Protein AF-A0A1D6LQH4-F1 (afdb_monomer_lite)

InterPro domains:
  IPR011989 Armadillo-like helical [G3DSA:1.25.10.10] (34-136)
  IPR022771 Wings apart-like protein, C-terminal [PF07814] (42-133)
  IPR039874 Wings apart-like protein [PTHR22100] (35-132)

Radius of gyration: 26.93 Å; chains: 1; bounding box: 74×57×51 Å

pLDDT: mean 75.02, std 19.21, range [32.59, 94.62]

Secondary structure (DSSP, 8-state):
------PPPPPPPPPP----------------------HHHHHHHHHHHHHHHHHHHHHHHHHHTTSTTS-HHHHHHHHHHHHHHHT-HHHHHHHHHTTHHHHHHHHHHT----SHHHHHHHHHHHHHHHHGGGG-

Sequence (136 aa):
MWDFDEDPPPSPPRPRPEGRRRGTRRGGWELVEAPMVAPTATLMEAEEYGEMMESVDEVTFTLDGLRPAAQKRTRRASLLALLGICASAERHRVLRSQGLVQQIINAILVLDIDDPPCAIAAGALLFVLASDVSTS

Structure (mmCIF, N/CA/C/O backbone):
data_AF-A0A1D6LQH4-F1
#
_entry.id   AF-A0A1D6LQH4-F1
#
loop_
_atom_site.group_PDB
_atom_site.id
_atom_site.type_symbol
_atom_site.label_atom_id
_atom_site.label_alt_id
_atom_site.label_comp_id
_atom_site.label_asym_id
_atom_site.label_entity_id
_atom_site.label_seq_id
_atom_site.pdbx_PDB_ins_code
_atom_site.Cartn_x
_atom_site.Cartn_y
_atom_site.Cartn_z
_atom_site.occupancy
_atom_site.B_iso_or_equiv
_atom_site.auth_seq_id
_atom_site.auth_comp_id
_atom_site.auth_asym_id
_atom_site.auth_atom_id
_atom_site.pdbx_PDB_model_num
ATOM 1 N N . MET A 1 1 ? -8.582 42.006 -1.252 1.00 41.16 1 MET A N 1
ATOM 2 C CA . MET A 1 1 ? -9.812 42.296 -0.498 1.00 41.16 1 MET A CA 1
ATOM 3 C C . MET A 1 1 ? -10.893 41.515 -1.212 1.00 41.16 1 MET A C 1
ATOM 5 O O . MET A 1 1 ? -11.256 41.897 -2.312 1.00 41.16 1 MET A O 1
ATOM 9 N N . TRP A 1 2 ? -11.205 40.324 -0.708 1.00 52.53 2 TRP A N 1
ATOM 10 C CA . TRP A 1 2 ? -12.267 39.477 -1.245 1.00 52.53 2 TRP A CA 1
ATOM 11 C C . TRP A 1 2 ? -13.431 39.630 -0.274 1.00 52.53 2 TRP A C 1
ATOM 13 O O . TRP A 1 2 ? -13.315 39.193 0.870 1.00 52.53 2 TRP A O 1
ATOM 23 N N . ASP A 1 3 ? -14.462 40.356 -0.698 1.00 46.81 3 ASP A N 1
ATOM 24 C CA . ASP A 1 3 ? -15.713 40.500 0.039 1.00 46.81 3 ASP A CA 1
ATOM 25 C C . ASP A 1 3 ? -16.493 39.190 -0.068 1.00 46.81 3 ASP A C 1
ATOM 27 O O . ASP A 1 3 ? -16.781 38.701 -1.161 1.00 46.81 3 ASP A O 1
ATOM 31 N N . PHE A 1 4 ? -16.763 38.598 1.089 1.00 47.75 4 PHE A N 1
ATOM 32 C CA . PHE A 1 4 ? -17.570 37.398 1.255 1.00 47.75 4 PHE A CA 1
ATOM 33 C C . PHE A 1 4 ? -19.000 37.857 1.570 1.00 47.75 4 PHE A C 1
ATOM 35 O O . PHE A 1 4 ? -19.451 37.756 2.707 1.00 47.75 4 PHE A O 1
ATOM 42 N N . ASP A 1 5 ? -19.691 38.431 0.582 1.00 63.03 5 ASP A N 1
ATOM 43 C CA . ASP A 1 5 ? -21.147 38.636 0.643 1.00 63.03 5 ASP A CA 1
ATOM 44 C C . ASP A 1 5 ? -21.843 37.316 0.267 1.00 63.03 5 ASP A C 1
ATOM 46 O O . ASP A 1 5 ? -22.500 37.184 -0.764 1.00 63.03 5 ASP A O 1
ATOM 50 N N . GLU A 1 6 ? -21.627 36.295 1.097 1.00 62.34 6 GLU A N 1
ATOM 51 C CA . GLU A 1 6 ? -22.385 35.048 1.047 1.00 62.34 6 GLU A CA 1
ATOM 52 C C . GLU A 1 6 ? -23.621 35.243 1.936 1.00 62.34 6 GLU A C 1
ATOM 54 O O . GLU A 1 6 ? -23.521 35.279 3.167 1.00 62.34 6 GLU A O 1
ATOM 59 N N . ASP A 1 7 ? -24.786 35.431 1.312 1.00 64.25 7 ASP A N 1
ATOM 60 C CA . ASP A 1 7 ? -26.063 35.543 2.019 1.00 64.25 7 ASP A CA 1
ATOM 61 C C . ASP A 1 7 ? -26.266 34.322 2.940 1.00 64.25 7 ASP A C 1
ATOM 63 O O . ASP A 1 7 ? -26.127 33.176 2.494 1.00 64.25 7 ASP A O 1
ATOM 67 N N . PRO A 1 8 ? -26.616 34.514 4.227 1.00 67.00 8 PRO A N 1
ATOM 68 C CA . PRO A 1 8 ? -26.820 33.396 5.133 1.00 67.00 8 PRO A CA 1
ATOM 69 C C . PRO A 1 8 ? -27.980 32.514 4.641 1.00 67.00 8 PRO A C 1
ATOM 71 O O . PRO A 1 8 ? -29.006 33.034 4.187 1.00 67.00 8 PRO A O 1
ATOM 74 N N . PRO A 1 9 ? -27.877 31.177 4.766 1.00 63.88 9 PRO A N 1
ATOM 75 C CA . PRO A 1 9 ? -28.943 30.282 4.343 1.00 63.88 9 PRO A CA 1
ATOM 76 C C . PRO A 1 9 ? -30.248 30.599 5.098 1.00 63.88 9 PRO A C 1
ATOM 78 O O . PRO A 1 9 ? -30.216 30.910 6.296 1.00 63.88 9 PRO A O 1
ATOM 81 N N . PRO A 1 10 ? -31.415 30.521 4.430 1.00 66.44 10 PRO A N 1
ATOM 82 C CA . PRO A 1 10 ? -32.683 30.903 5.033 1.00 66.44 10 PRO A CA 1
ATOM 83 C C . PRO A 1 10 ? -32.995 30.030 6.250 1.00 66.44 10 PRO A C 1
ATOM 85 O O . PRO A 1 10 ? -32.899 28.802 6.212 1.00 66.44 10 PRO A O 1
ATOM 88 N N . SER A 1 11 ? -33.392 30.682 7.344 1.00 66.56 11 SER A N 1
ATOM 89 C CA . SER A 1 11 ? -33.771 30.010 8.587 1.00 66.56 11 SER A CA 1
ATOM 90 C C . SER A 1 11 ? -34.946 29.043 8.362 1.00 66.56 11 SER A C 1
ATOM 92 O O . SER A 1 11 ? -35.862 29.369 7.600 1.00 66.56 11 SER A O 1
ATOM 94 N N . PRO A 1 12 ? -34.988 27.889 9.054 1.00 61.09 12 PRO A N 1
ATOM 95 C CA . PRO A 1 12 ? -36.103 26.956 8.939 1.00 61.09 12 PRO A CA 1
ATOM 96 C C . PRO A 1 12 ? -37.430 27.612 9.366 1.00 61.09 12 PRO A C 1
ATOM 98 O O . PRO A 1 12 ? -37.443 28.501 10.229 1.00 61.09 12 PRO A O 1
ATOM 101 N N . PRO A 1 13 ? -38.565 27.197 8.773 1.00 61.62 13 PRO A N 1
ATOM 102 C CA . PRO A 1 13 ? -39.852 27.833 9.010 1.00 61.62 13 PRO A CA 1
ATOM 103 C C . PRO A 1 13 ? -40.252 27.732 10.485 1.00 61.62 13 PRO A C 1
ATOM 105 O O . PRO A 1 13 ? -40.297 26.651 11.072 1.00 61.62 13 PRO A O 1
ATOM 108 N N . ARG A 1 14 ? -40.571 28.884 11.086 1.00 61.53 14 ARG A N 1
ATOM 109 C CA . ARG A 1 14 ? -41.090 28.961 12.457 1.00 61.53 14 ARG A CA 1
ATOM 110 C C . ARG A 1 14 ? -42.461 28.272 12.531 1.00 61.53 14 ARG A C 1
ATOM 112 O O . ARG A 1 14 ? -43.284 28.490 11.637 1.00 61.53 14 ARG A O 1
ATOM 119 N N . PRO A 1 15 ? -42.762 27.506 13.594 1.00 48.97 15 PRO A N 1
ATOM 120 C CA . PRO A 1 15 ? -44.093 26.947 13.770 1.00 48.97 15 PRO A CA 1
ATOM 121 C C . PRO A 1 15 ? -45.115 28.078 13.944 1.00 48.97 15 PRO A C 1
ATOM 123 O O . PRO A 1 15 ? -44.936 28.982 14.762 1.00 48.97 15 PRO A O 1
ATOM 126 N N . ARG A 1 16 ? -46.188 28.039 13.145 1.00 48.69 16 ARG A N 1
ATOM 127 C CA . ARG A 1 16 ? -47.325 28.966 13.249 1.00 48.69 16 ARG A CA 1
ATOM 128 C C . ARG A 1 16 ? -48.004 28.805 14.618 1.00 48.69 16 ARG A C 1
ATOM 130 O O . ARG A 1 16 ? -48.288 27.671 15.001 1.00 48.69 16 ARG A O 1
ATOM 137 N N . PRO A 1 17 ? -48.350 29.890 15.333 1.00 46.59 17 PRO A N 1
ATOM 138 C CA . PRO A 1 17 ? -49.219 29.788 16.495 1.00 46.59 17 PRO A CA 1
ATOM 139 C C . PRO A 1 17 ? -50.670 29.650 16.020 1.00 46.59 17 PRO A C 1
ATOM 141 O O . PRO A 1 17 ? -51.370 30.637 15.797 1.00 46.59 17 PRO A O 1
ATOM 144 N N . GLU A 1 18 ? -51.127 28.413 15.844 1.00 44.00 18 GLU A N 1
ATOM 145 C CA . GLU A 1 18 ? -52.544 28.113 15.661 1.00 44.00 18 GLU A CA 1
ATOM 146 C C . GLU A 1 18 ? -53.233 27.948 17.022 1.00 44.00 18 GLU A C 1
ATOM 148 O O . GLU A 1 18 ? -52.913 27.069 17.815 1.00 44.00 18 GLU A O 1
ATOM 153 N N . GLY A 1 19 ? -54.231 28.797 17.266 1.00 38.97 19 GLY A N 1
ATOM 154 C CA . GLY A 1 19 ? -55.450 28.378 17.952 1.00 38.97 19 GLY A CA 1
ATOM 155 C C . GLY A 1 19 ? -55.376 28.178 19.464 1.00 38.97 19 GLY A C 1
ATOM 156 O O . GLY A 1 19 ? -55.292 27.067 19.976 1.00 38.97 19 GLY A O 1
ATOM 157 N N . ARG A 1 20 ? -55.637 29.265 20.194 1.00 43.97 20 ARG A N 1
ATOM 158 C CA . ARG A 1 20 ? -56.188 29.251 21.555 1.00 43.97 20 ARG A CA 1
ATOM 159 C C . ARG A 1 20 ? -57.406 28.310 21.634 1.00 43.97 20 ARG A C 1
ATOM 161 O O . ARG A 1 20 ? -58.506 28.697 21.246 1.00 43.97 20 ARG A O 1
ATOM 168 N N . ARG A 1 21 ? -57.248 27.112 22.206 1.00 39.84 21 ARG A N 1
ATOM 169 C CA . ARG A 1 21 ? -58.362 26.323 22.759 1.00 39.84 21 ARG A CA 1
ATOM 170 C C . ARG A 1 21 ? -58.077 25.921 24.202 1.00 39.84 21 ARG A C 1
ATOM 172 O O . ARG A 1 21 ? -57.111 25.250 24.533 1.00 39.84 21 ARG A O 1
ATOM 179 N N . ARG A 1 22 ? -58.966 26.416 25.056 1.00 40.88 22 ARG A N 1
ATOM 180 C CA . ARG A 1 22 ? -59.077 26.217 26.497 1.00 40.88 22 ARG A CA 1
ATOM 181 C C . ARG A 1 22 ? -59.336 24.736 26.795 1.00 40.88 22 ARG A C 1
ATOM 183 O O . ARG A 1 22 ? -60.354 24.209 26.364 1.00 40.88 22 ARG A O 1
ATOM 190 N N . GLY A 1 23 ? -58.454 24.103 27.564 1.00 34.50 23 GLY A N 1
ATOM 191 C CA . GLY A 1 23 ? -58.620 22.736 28.054 1.00 34.50 23 GLY A CA 1
ATOM 192 C C . GLY A 1 23 ? -57.887 22.547 29.377 1.00 34.50 23 GLY A C 1
ATOM 193 O O . GLY A 1 23 ? -56.676 22.393 29.420 1.00 34.50 23 GLY A O 1
ATOM 194 N N . THR A 1 24 ? -58.627 22.614 30.477 1.00 40.94 24 THR A N 1
ATOM 195 C CA . THR A 1 24 ? -58.179 22.258 31.827 1.00 40.94 24 THR A CA 1
ATOM 196 C C . THR A 1 24 ? -57.898 20.756 31.931 1.00 40.94 24 THR A C 1
ATOM 198 O O . THR A 1 24 ? -58.809 19.992 31.620 1.00 40.94 24 THR A O 1
ATOM 201 N N . ARG A 1 25 ? -56.732 20.351 32.465 1.00 34.41 25 ARG A N 1
ATOM 202 C CA . ARG A 1 25 ? -56.543 19.332 33.535 1.00 34.41 25 ARG A CA 1
ATOM 203 C C . ARG A 1 25 ? -55.108 18.767 33.555 1.00 34.41 25 ARG A C 1
ATOM 205 O O . ARG A 1 25 ? -54.707 18.057 32.651 1.00 34.41 25 ARG A O 1
ATOM 212 N N . ARG A 1 26 ? -54.401 19.074 34.650 1.00 38.03 26 ARG A N 1
ATOM 213 C CA . ARG A 1 26 ? -53.749 18.135 35.589 1.00 38.03 26 ARG A CA 1
ATOM 214 C C . ARG A 1 26 ? -53.066 16.889 34.985 1.00 38.03 26 ARG A C 1
ATOM 216 O O . ARG A 1 26 ? -53.759 15.947 34.623 1.00 38.03 26 ARG A O 1
ATOM 223 N N . GLY A 1 27 ? -51.735 16.815 35.080 1.00 33.19 27 GLY A N 1
ATOM 224 C CA . GLY A 1 27 ? -51.016 15.535 35.055 1.00 33.19 27 GLY A CA 1
ATOM 225 C C . GLY A 1 27 ? -49.550 15.636 34.633 1.00 33.19 27 GLY A C 1
ATOM 226 O O . GLY A 1 27 ? -49.283 16.013 33.505 1.00 33.19 27 GLY A O 1
ATOM 227 N N . GLY A 1 28 ? -48.653 15.313 35.572 1.00 32.59 28 GLY A N 1
ATOM 228 C CA . GLY A 1 28 ? -47.324 14.711 35.387 1.00 32.59 28 GLY A CA 1
ATOM 229 C C . GLY A 1 28 ? -46.497 15.092 34.161 1.00 32.59 28 GLY A C 1
ATOM 230 O O . GLY A 1 28 ? -46.697 14.572 33.073 1.00 32.59 28 GLY A O 1
ATOM 231 N N . TRP A 1 29 ? -45.470 15.899 34.389 1.00 32.91 29 TRP A N 1
ATOM 232 C CA . TRP A 1 29 ? -44.287 15.970 33.541 1.00 32.91 29 TRP A CA 1
ATOM 233 C C . TRP A 1 29 ? -43.441 14.716 33.804 1.00 32.91 29 TRP A C 1
ATOM 235 O O . TRP A 1 29 ? -42.419 14.772 34.478 1.00 32.91 29 TRP A O 1
ATOM 245 N N . GLU A 1 30 ? -43.879 13.562 33.299 1.00 40.12 30 GLU A N 1
ATOM 246 C CA . GLU A 1 30 ? -42.931 12.491 32.992 1.00 40.12 30 GLU A CA 1
ATOM 247 C C . GLU A 1 30 ? -42.182 12.932 31.737 1.00 40.12 30 GLU A C 1
ATOM 249 O O . GLU A 1 30 ? -42.600 12.709 30.601 1.00 40.12 30 GLU A O 1
ATOM 254 N N . LEU A 1 31 ? -41.087 13.657 31.969 1.00 46.19 31 LEU A N 1
ATOM 255 C CA . LEU A 1 31 ? -40.015 13.774 31.000 1.00 46.19 31 LEU A CA 1
ATOM 256 C C . LEU A 1 31 ? -39.497 12.353 30.794 1.00 46.19 31 LEU A C 1
ATOM 258 O O . LEU A 1 31 ? -38.725 11.844 31.600 1.00 46.19 31 LEU A O 1
ATOM 262 N N . VAL A 1 32 ? -39.972 11.701 29.734 1.00 44.31 32 VAL A N 1
ATOM 263 C CA . VAL A 1 32 ? -39.234 10.599 29.129 1.00 44.31 32 VAL A CA 1
ATOM 264 C C . VAL A 1 32 ? -37.898 11.211 28.744 1.00 44.31 32 VAL A C 1
ATOM 266 O O . VAL A 1 32 ? -37.808 11.997 27.801 1.00 44.31 32 VAL A O 1
ATOM 269 N N . GLU A 1 33 ? -36.905 10.942 29.581 1.00 41.28 33 GLU A N 1
ATOM 270 C CA . GLU A 1 33 ? -35.519 11.325 29.406 1.00 41.28 33 GLU A CA 1
ATOM 271 C C . GLU A 1 33 ? -35.050 10.655 28.113 1.00 41.28 33 GLU A C 1
ATOM 273 O O . GLU A 1 33 ? -34.651 9.493 28.082 1.00 41.28 33 GLU A O 1
ATOM 278 N N . ALA A 1 34 ? -35.211 11.370 26.997 1.00 51.50 34 ALA A N 1
ATOM 279 C CA . ALA A 1 34 ? -34.509 11.040 25.774 1.00 51.50 34 ALA A CA 1
ATOM 280 C C . ALA A 1 34 ? -33.026 11.019 26.154 1.00 51.50 34 ALA A C 1
ATOM 282 O O . ALA A 1 34 ? -32.574 11.986 26.778 1.00 51.50 34 ALA A O 1
ATOM 283 N N . PRO A 1 35 ? -32.280 9.944 25.851 1.00 47.31 35 PRO A N 1
ATOM 284 C CA . PRO A 1 35 ? -30.889 9.870 26.244 1.00 47.31 35 PRO A CA 1
ATOM 285 C C . PRO A 1 35 ? -30.189 11.067 25.610 1.00 47.31 35 PRO A C 1
ATOM 287 O O . PRO A 1 35 ? -30.093 11.173 24.387 1.00 47.31 35 PRO A O 1
ATOM 290 N N . MET A 1 36 ? -29.765 12.006 26.455 1.00 52.12 36 MET A N 1
ATOM 291 C CA . MET A 1 36 ? -28.837 13.061 26.092 1.00 52.12 36 MET A CA 1
ATOM 292 C C . MET A 1 36 ? -27.548 12.344 25.704 1.00 52.12 36 MET A C 1
ATOM 294 O O . MET A 1 36 ? -26.689 12.086 26.544 1.00 52.12 36 MET A O 1
ATOM 298 N N . VAL A 1 37 ? -27.434 11.955 24.434 1.00 57.59 37 VAL A N 1
ATOM 299 C CA . VAL A 1 37 ? -26.144 11.605 23.852 1.00 57.59 37 VAL A CA 1
ATOM 300 C C . VAL A 1 37 ? -25.307 12.862 24.027 1.00 57.59 37 VAL A C 1
ATOM 302 O O . VAL A 1 37 ? -25.630 13.917 23.478 1.00 57.59 37 VAL A O 1
ATOM 305 N N . ALA A 1 38 ? -24.325 12.786 24.922 1.00 56.28 38 ALA A N 1
ATOM 306 C CA . ALA A 1 38 ? -23.495 13.925 25.258 1.00 56.28 38 ALA A CA 1
ATOM 307 C C . ALA A 1 38 ? -22.881 14.475 23.956 1.00 56.28 38 ALA A C 1
ATOM 309 O O . ALA A 1 38 ? -22.376 13.684 23.161 1.00 56.28 38 ALA A O 1
ATOM 310 N N . PRO A 1 39 ? -22.886 15.797 23.718 1.00 60.91 39 PRO A N 1
ATOM 311 C CA . PRO A 1 39 ? -22.356 16.399 22.486 1.00 60.91 39 PRO A CA 1
ATOM 312 C C . PRO A 1 39 ? -20.866 16.091 22.239 1.00 60.91 39 PRO A C 1
ATOM 314 O O . PRO A 1 39 ? -20.357 16.287 21.140 1.00 60.91 39 PRO A O 1
ATOM 317 N N . THR A 1 40 ? -20.160 15.583 23.251 1.00 59.72 40 THR A N 1
ATOM 318 C CA . THR A 1 40 ? -18.792 15.072 23.142 1.00 59.72 40 THR A CA 1
ATOM 319 C C . THR A 1 40 ? -18.705 13.694 22.486 1.00 59.72 40 THR A C 1
ATOM 321 O O . THR A 1 40 ? -17.692 13.411 21.861 1.00 59.72 40 THR A O 1
ATOM 324 N N . ALA A 1 41 ? -19.744 12.854 22.572 1.00 61.41 41 ALA A N 1
ATOM 325 C CA . ALA A 1 41 ? -19.764 11.543 21.917 1.00 61.41 41 ALA A CA 1
ATOM 326 C C . ALA A 1 41 ? -19.732 11.694 20.389 1.00 61.41 41 ALA A C 1
ATOM 328 O O . ALA A 1 41 ? -18.917 11.063 19.731 1.00 61.41 41 ALA A O 1
ATOM 329 N N . THR A 1 42 ? -20.514 12.628 19.838 1.00 77.69 42 THR A N 1
ATOM 330 C CA . THR A 1 42 ? -20.537 12.903 18.391 1.00 77.69 42 THR A CA 1
ATOM 331 C C . THR A 1 42 ? -19.251 13.548 17.871 1.00 77.69 42 THR A C 1
ATOM 333 O O . THR A 1 42 ? -18.917 13.378 16.704 1.00 77.69 42 THR A O 1
ATOM 336 N N . LEU A 1 43 ? -18.529 14.305 18.709 1.00 84.25 43 LEU A N 1
ATOM 337 C CA . LEU A 1 43 ? -17.225 14.870 18.339 1.00 84.25 43 LEU A CA 1
ATOM 338 C C . LEU A 1 43 ? -16.131 13.802 18.344 1.00 84.25 43 LEU A C 1
ATOM 340 O O . LEU A 1 43 ? -15.379 13.714 17.384 1.00 84.25 43 LEU A O 1
ATOM 344 N N . MET A 1 44 ? -16.093 12.966 19.382 1.00 88.06 44 MET A N 1
ATOM 345 C CA . MET A 1 44 ? -15.148 11.854 19.481 1.00 88.06 44 MET A CA 1
ATOM 346 C C . MET A 1 44 ? -15.343 10.849 18.336 1.00 88.06 44 MET A C 1
ATOM 348 O O . MET A 1 44 ? -14.372 10.435 17.714 1.00 88.06 44 MET A O 1
ATOM 352 N N . GLU A 1 45 ? -16.596 10.519 17.998 1.00 84.25 45 GLU A N 1
ATOM 353 C CA . GLU A 1 45 ? -16.914 9.697 16.824 1.00 84.25 45 GLU A CA 1
ATOM 354 C C . GLU A 1 45 ? -16.421 10.360 15.528 1.00 84.25 45 GLU A C 1
ATOM 356 O O . GLU A 1 45 ? -15.793 9.708 14.700 1.00 84.25 45 GLU A O 1
ATOM 361 N N . ALA A 1 46 ? -16.661 11.663 15.339 1.00 85.62 46 ALA A N 1
ATOM 362 C CA . ALA A 1 46 ? -16.207 12.374 14.143 1.00 85.62 46 ALA A CA 1
ATOM 363 C C . ALA A 1 46 ? -14.672 12.405 14.007 1.00 85.62 46 ALA A C 1
ATOM 365 O O . ALA A 1 46 ? -14.162 12.298 12.892 1.00 85.62 46 ALA A O 1
ATOM 366 N N . GLU A 1 47 ? -13.941 12.527 15.118 1.00 87.88 47 GLU A N 1
ATOM 367 C CA . GLU A 1 47 ? -12.475 12.449 15.148 1.00 87.88 47 GLU A CA 1
ATOM 368 C C . GLU A 1 47 ? -11.980 11.050 14.755 1.00 87.88 47 GLU A C 1
ATOM 370 O O . GLU A 1 47 ? -11.114 10.935 13.888 1.00 87.88 47 GLU A O 1
ATOM 375 N N . GLU A 1 48 ? -12.585 9.993 15.306 1.00 85.25 48 GLU A N 1
ATOM 376 C CA . GLU A 1 48 ? -12.259 8.600 14.967 1.00 85.25 48 GLU A CA 1
ATOM 377 C C . GLU A 1 48 ? -12.505 8.304 13.477 1.00 85.25 48 GLU A C 1
ATOM 379 O O . GLU A 1 48 ? -11.667 7.705 12.797 1.00 85.25 48 GLU A O 1
ATOM 384 N N . TYR A 1 49 ? -13.624 8.785 12.924 1.00 82.75 49 TYR A N 1
ATOM 385 C CA . TYR A 1 49 ? -13.889 8.699 11.484 1.00 82.75 49 TYR A CA 1
ATOM 386 C C . TYR A 1 49 ? -12.868 9.483 10.649 1.00 82.75 49 TYR A C 1
ATOM 388 O O . TYR A 1 49 ? -12.519 9.051 9.549 1.00 82.75 49 TYR A O 1
ATOM 396 N N . GLY A 1 50 ? -12.385 10.621 11.151 1.00 88.38 50 GLY A N 1
ATOM 397 C CA . GLY A 1 50 ? -11.343 11.415 10.503 1.00 88.38 50 GLY A CA 1
ATOM 398 C C . GLY A 1 50 ? -10.014 10.665 10.412 1.00 88.38 50 GLY A C 1
ATOM 399 O O . GLY A 1 50 ? -9.438 10.577 9.330 1.00 88.38 50 GLY A O 1
ATOM 400 N N . GLU A 1 51 ? -9.568 10.061 11.513 1.00 87.31 51 GLU A N 1
ATOM 401 C CA . GLU A 1 51 ? -8.341 9.249 11.559 1.00 87.31 51 GLU A CA 1
ATOM 402 C C . GLU A 1 51 ? -8.447 8.002 10.661 1.00 87.31 51 GLU A C 1
ATOM 404 O O . GLU A 1 51 ? -7.503 7.613 9.959 1.00 87.31 51 GLU A O 1
ATOM 409 N N . MET A 1 52 ? -9.639 7.402 10.612 1.00 85.75 52 MET A N 1
ATOM 410 C CA . MET A 1 52 ? -9.938 6.321 9.682 1.00 85.75 52 MET A CA 1
ATOM 411 C C . MET A 1 52 ? -9.790 6.778 8.226 1.00 85.75 52 MET A C 1
ATOM 413 O O . MET A 1 52 ? -9.134 6.094 7.439 1.00 85.75 52 MET A O 1
ATOM 417 N N . MET A 1 53 ? -10.367 7.929 7.868 1.00 89.12 53 MET A N 1
ATOM 418 C CA . MET A 1 53 ? -10.276 8.488 6.516 1.00 89.12 53 MET A CA 1
ATOM 419 C C . MET A 1 53 ? -8.849 8.877 6.134 1.00 89.12 53 MET A C 1
ATOM 421 O O . MET A 1 53 ? -8.442 8.588 5.014 1.00 89.12 53 MET A O 1
ATOM 425 N N . GLU A 1 54 ? -8.054 9.421 7.057 1.00 90.12 54 GLU A N 1
ATOM 426 C CA . GLU A 1 54 ? -6.629 9.689 6.817 1.00 90.12 54 GLU A CA 1
ATOM 427 C C . GLU A 1 54 ? -5.889 8.404 6.428 1.00 90.12 54 GLU A C 1
ATOM 429 O O . GLU A 1 54 ? -5.145 8.369 5.447 1.00 90.12 54 GLU A O 1
ATOM 434 N N . SER A 1 55 ? -6.160 7.308 7.141 1.00 86.56 55 SER A N 1
ATOM 435 C CA . SER A 1 55 ? -5.572 6.007 6.819 1.00 86.56 55 SER A CA 1
ATOM 436 C C . SER A 1 55 ? -5.992 5.517 5.427 1.00 86.56 55 SER A C 1
ATOM 438 O O . SER A 1 55 ? -5.162 4.989 4.683 1.00 86.56 55 SER A O 1
ATOM 440 N N . VAL A 1 56 ? -7.264 5.696 5.049 1.00 89.31 56 VAL A N 1
ATOM 441 C CA . VAL A 1 56 ? -7.761 5.345 3.707 1.00 89.31 56 VAL A CA 1
ATOM 442 C C . VAL A 1 56 ? -7.090 6.191 2.623 1.00 89.31 56 VAL A C 1
ATOM 444 O O . VAL A 1 56 ? -6.645 5.644 1.608 1.00 89.31 56 VAL A O 1
ATOM 447 N N . ASP A 1 57 ? -6.978 7.498 2.837 1.00 91.69 57 ASP A N 1
ATOM 448 C CA . ASP A 1 57 ? -6.389 8.436 1.884 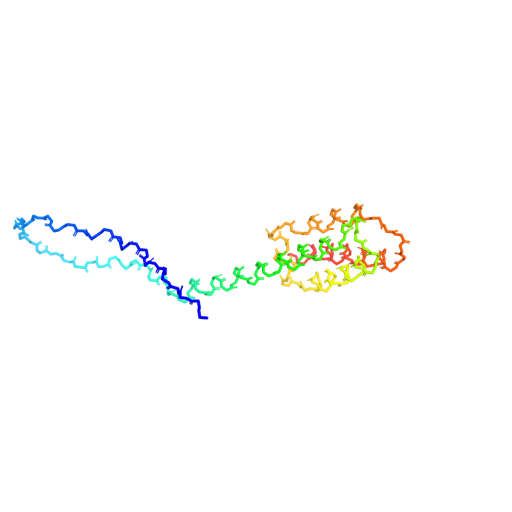1.00 91.69 57 ASP A CA 1
ATOM 449 C C . ASP A 1 57 ? -4.892 8.177 1.689 1.00 91.69 57 ASP A C 1
ATOM 451 O O . ASP A 1 57 ? -4.413 8.137 0.553 1.00 91.69 57 ASP A O 1
ATOM 455 N N . GLU A 1 58 ? -4.148 7.906 2.765 1.00 92.56 58 GLU A N 1
ATOM 456 C CA . GLU A 1 58 ? -2.732 7.542 2.686 1.00 92.56 58 GLU A CA 1
ATOM 457 C C . GLU A 1 58 ? -2.509 6.260 1.866 1.00 92.56 58 GLU A C 1
ATOM 459 O O . GLU A 1 58 ? -1.616 6.194 1.009 1.00 92.56 58 GLU A O 1
ATOM 464 N N . VAL A 1 59 ? -3.325 5.224 2.092 1.00 92.12 59 VAL A N 1
ATOM 465 C CA . VAL A 1 59 ? -3.232 3.976 1.316 1.00 92.12 59 VAL A CA 1
ATOM 466 C C . VAL A 1 59 ? -3.587 4.220 -0.138 1.00 92.12 59 VAL A C 1
ATOM 468 O O . VAL A 1 59 ? -2.873 3.773 -1.033 1.00 92.12 59 VAL A O 1
ATOM 471 N N . THR A 1 60 ? -4.643 4.980 -0.396 1.00 92.88 60 THR A N 1
ATOM 472 C CA . THR A 1 60 ? -5.059 5.300 -1.762 1.00 92.88 60 THR A CA 1
ATOM 473 C C . THR A 1 60 ? -3.966 6.078 -2.498 1.00 92.88 60 THR A C 1
ATOM 475 O O . THR A 1 60 ? -3.614 5.735 -3.627 1.00 92.88 60 THR A O 1
ATOM 478 N N . PHE A 1 61 ? -3.344 7.059 -1.841 1.00 94.12 61 PHE A N 1
ATOM 479 C CA . PHE A 1 61 ? -2.230 7.827 -2.393 1.00 94.12 61 PHE A CA 1
ATOM 480 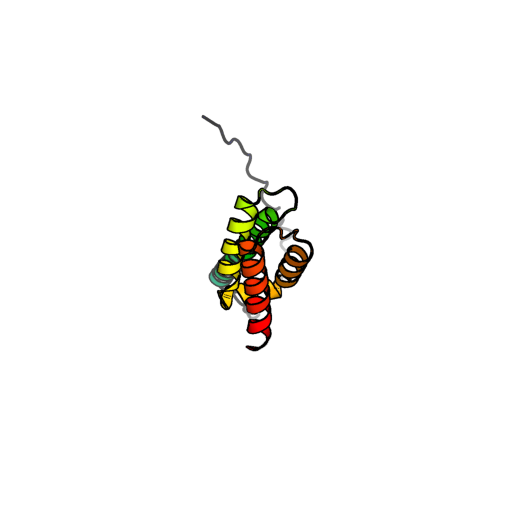C C . PHE A 1 61 ? -1.006 6.952 -2.697 1.00 94.12 61 PHE A C 1
ATOM 482 O O . PHE A 1 61 ? -0.389 7.065 -3.761 1.00 94.12 61 PHE A O 1
ATOM 489 N N . THR A 1 62 ? -0.646 6.051 -1.781 1.00 94.62 62 THR A N 1
ATOM 490 C CA . THR A 1 62 ? 0.494 5.147 -1.985 1.00 94.62 62 THR A CA 1
ATOM 491 C C . THR A 1 62 ? 0.231 4.146 -3.111 1.00 94.62 62 THR A C 1
ATOM 493 O O . THR A 1 62 ? 1.116 3.954 -3.950 1.00 94.62 62 THR A O 1
ATOM 496 N N . LEU A 1 63 ? -0.984 3.593 -3.206 1.00 93.38 63 LEU A N 1
ATOM 497 C CA . LEU A 1 63 ? -1.434 2.749 -4.321 1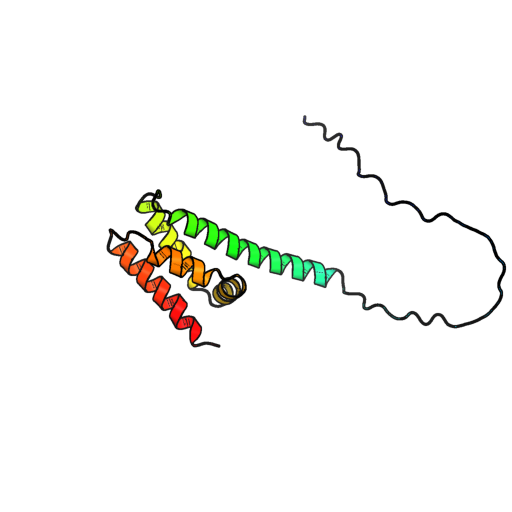.00 93.38 63 LEU A CA 1
ATOM 498 C C . LEU A 1 63 ? -1.367 3.474 -5.668 1.00 93.38 63 LEU A C 1
ATOM 500 O O . LEU A 1 63 ? -0.928 2.901 -6.667 1.00 93.38 63 LEU A O 1
ATOM 504 N N . ASP A 1 64 ? -1.709 4.758 -5.695 1.00 92.94 64 ASP A N 1
ATOM 505 C CA . ASP A 1 64 ? -1.629 5.588 -6.895 1.00 92.94 64 ASP A CA 1
ATOM 506 C C . ASP A 1 64 ? -0.193 5.727 -7.431 1.00 92.94 64 ASP A C 1
ATOM 508 O O . ASP A 1 64 ? 0.024 5.896 -8.640 1.00 92.94 64 ASP A O 1
ATOM 512 N N . GLY A 1 65 ? 0.805 5.604 -6.553 1.00 91.75 65 GLY A N 1
ATOM 513 C CA . GLY A 1 65 ? 2.220 5.559 -6.918 1.00 91.75 65 GLY A CA 1
ATOM 514 C C . GLY A 1 65 ? 2.717 4.187 -7.395 1.00 91.75 65 GLY A C 1
ATOM 515 O O . GLY A 1 65 ? 3.842 4.099 -7.891 1.00 91.75 65 GLY A O 1
ATOM 516 N N . LEU A 1 66 ? 1.889 3.138 -7.310 1.00 91.06 66 LEU A N 1
ATOM 517 C CA . LEU A 1 66 ? 2.157 1.804 -7.871 1.00 91.06 66 LEU A CA 1
ATOM 518 C C . LEU A 1 66 ? 1.612 1.622 -9.291 1.00 91.06 66 LEU A C 1
ATOM 520 O O . LEU A 1 66 ? 1.861 0.591 -9.915 1.00 91.06 66 LEU A O 1
ATOM 524 N N . ARG A 1 67 ? 0.890 2.612 -9.831 1.00 90.00 67 ARG A N 1
ATOM 525 C CA . ARG A 1 67 ? 0.340 2.541 -11.191 1.00 90.00 67 ARG A CA 1
ATOM 526 C C . ARG A 1 67 ? 1.439 2.244 -12.225 1.00 90.00 67 ARG A C 1
ATOM 528 O O . ARG A 1 67 ? 2.547 2.765 -12.093 1.00 90.00 67 ARG A O 1
ATOM 535 N N . PRO A 1 68 ? 1.143 1.508 -13.315 1.00 83.56 68 PRO A N 1
ATOM 536 C CA . PRO A 1 68 ? 2.137 1.178 -14.345 1.00 83.56 68 PRO A CA 1
ATOM 537 C C . PRO A 1 68 ? 2.844 2.402 -14.953 1.00 83.56 68 PRO A C 1
ATOM 539 O O . PRO A 1 68 ? 4.024 2.339 -15.292 1.00 83.56 68 PRO A O 1
ATOM 542 N N . ALA A 1 69 ? 2.141 3.538 -15.037 1.00 85.75 69 ALA A N 1
ATOM 543 C CA . ALA A 1 69 ? 2.680 4.808 -15.523 1.00 85.75 69 ALA A CA 1
ATOM 544 C C . ALA A 1 69 ? 3.676 5.484 -14.553 1.00 85.75 69 ALA A C 1
ATOM 546 O O . ALA A 1 69 ? 4.369 6.425 -14.941 1.00 85.75 69 ALA A O 1
ATOM 547 N N . ALA A 1 70 ? 3.758 5.038 -13.295 1.00 87.44 70 ALA A N 1
ATOM 548 C CA . ALA A 1 70 ? 4.635 5.626 -12.294 1.00 87.44 70 ALA A CA 1
ATOM 549 C C . ALA A 1 70 ? 6.109 5.262 -12.539 1.00 87.44 70 ALA A C 1
ATOM 551 O O . ALA A 1 70 ? 6.472 4.131 -12.895 1.00 87.44 70 ALA A O 1
ATOM 552 N N . GLN A 1 71 ? 6.990 6.232 -12.288 1.00 89.75 71 GLN A N 1
ATOM 553 C CA . GLN A 1 71 ? 8.436 6.035 -12.368 1.00 89.75 71 GLN A CA 1
ATOM 554 C C . GLN A 1 71 ? 8.904 4.995 -11.340 1.00 89.75 71 GLN A C 1
ATOM 556 O O . GLN A 1 71 ? 8.367 4.911 -10.236 1.00 89.75 71 GLN A O 1
ATOM 561 N N . LYS A 1 72 ? 9.974 4.252 -11.656 1.00 86.94 72 LYS A N 1
ATOM 562 C CA . LYS A 1 72 ? 10.528 3.213 -10.762 1.00 86.94 72 LYS A CA 1
ATOM 563 C C . LYS A 1 72 ? 10.874 3.750 -9.365 1.00 86.94 72 LYS A C 1
ATOM 565 O O . LYS A 1 72 ? 10.646 3.076 -8.367 1.00 86.94 72 LYS A O 1
ATOM 570 N N . ARG A 1 73 ? 11.376 4.989 -9.274 1.00 90.31 73 ARG A N 1
ATOM 571 C CA . ARG A 1 73 ? 11.659 5.649 -7.986 1.00 90.31 73 ARG A CA 1
ATOM 572 C C . ARG A 1 73 ? 10.389 5.876 -7.161 1.00 90.31 73 ARG A C 1
ATOM 574 O O . ARG A 1 73 ? 10.416 5.640 -5.958 1.00 90.31 73 ARG A O 1
ATOM 581 N N . THR A 1 74 ? 9.304 6.304 -7.803 1.00 92.00 74 THR A N 1
ATOM 582 C CA . THR A 1 74 ? 8.003 6.509 -7.155 1.00 92.00 74 THR A CA 1
ATOM 583 C C . THR A 1 74 ? 7.437 5.187 -6.661 1.00 92.00 74 THR A C 1
ATOM 585 O O . THR A 1 74 ? 7.107 5.094 -5.487 1.00 92.00 74 THR A O 1
ATOM 588 N N . ARG A 1 75 ? 7.451 4.137 -7.496 1.00 90.94 75 ARG A N 1
ATOM 589 C CA . ARG A 1 75 ? 7.000 2.793 -7.097 1.00 90.94 75 ARG A CA 1
ATOM 590 C C . ARG A 1 75 ? 7.725 2.287 -5.849 1.00 90.94 75 ARG A C 1
ATOM 592 O O . ARG A 1 75 ? 7.085 1.826 -4.911 1.00 90.94 75 ARG A O 1
ATOM 599 N N . ARG A 1 76 ? 9.052 2.449 -5.791 1.00 90.38 76 ARG A N 1
ATOM 600 C CA . ARG A 1 76 ? 9.858 2.097 -4.607 1.00 90.38 76 ARG A CA 1
ATOM 601 C C . ARG A 1 76 ? 9.449 2.873 -3.360 1.00 90.38 76 ARG A C 1
ATOM 603 O O . ARG A 1 76 ? 9.282 2.275 -2.303 1.00 90.38 76 ARG A O 1
ATOM 610 N N . ALA A 1 77 ? 9.314 4.194 -3.477 1.00 92.75 77 ALA A N 1
ATOM 611 C CA . ALA A 1 77 ? 8.919 5.041 -2.356 1.00 92.75 77 ALA A CA 1
ATOM 612 C C . ALA A 1 77 ? 7.518 4.668 -1.847 1.00 92.75 77 ALA A C 1
ATOM 614 O O . ALA A 1 77 ? 7.328 4.520 -0.644 1.00 92.75 77 ALA A O 1
ATOM 615 N N . SER A 1 78 ? 6.579 4.429 -2.763 1.00 93.44 78 SER A N 1
ATOM 616 C CA . SER A 1 78 ? 5.220 3.987 -2.454 1.00 93.44 78 SER A CA 1
ATOM 617 C C . SER A 1 78 ? 5.181 2.629 -1.766 1.00 93.44 78 SER A C 1
ATOM 619 O O . SER A 1 78 ? 4.493 2.499 -0.763 1.00 93.44 78 SER A O 1
ATOM 621 N N . LEU A 1 79 ? 5.943 1.634 -2.237 1.00 92.06 79 LEU A N 1
ATOM 622 C CA . LEU A 1 79 ? 6.011 0.321 -1.584 1.00 92.06 79 LEU A CA 1
ATOM 623 C C . LEU A 1 79 ? 6.568 0.416 -0.158 1.00 92.06 79 LEU A C 1
ATOM 625 O O . LEU A 1 79 ? 6.053 -0.239 0.743 1.00 92.06 79 LEU A O 1
ATOM 629 N N . LEU A 1 80 ? 7.596 1.241 0.063 1.00 91.81 80 LEU A N 1
ATOM 630 C CA . LEU A 1 80 ? 8.159 1.456 1.400 1.00 91.81 80 LEU A CA 1
ATOM 631 C C . LEU A 1 80 ? 7.179 2.180 2.329 1.00 91.81 80 LEU A C 1
ATOM 633 O O . LEU A 1 80 ? 7.043 1.788 3.486 1.00 91.81 80 LEU A O 1
ATOM 637 N N . ALA A 1 81 ? 6.485 3.205 1.828 1.00 92.25 81 ALA A N 1
ATOM 638 C CA . ALA A 1 81 ? 5.452 3.904 2.586 1.00 92.25 81 ALA A CA 1
ATOM 639 C C . ALA A 1 81 ? 4.307 2.952 2.958 1.00 92.25 81 ALA A C 1
ATOM 641 O O . ALA A 1 81 ? 3.932 2.869 4.124 1.00 92.25 81 ALA A O 1
ATOM 642 N N . LEU A 1 82 ? 3.831 2.157 1.996 1.00 92.19 82 LEU A N 1
ATOM 643 C CA . LEU A 1 82 ? 2.786 1.161 2.211 1.00 92.19 82 LEU A CA 1
ATOM 644 C C . LEU A 1 82 ? 3.203 0.114 3.252 1.00 92.19 82 LEU A C 1
ATOM 646 O O . LEU A 1 82 ? 2.399 -0.256 4.104 1.00 92.19 82 LEU A O 1
ATOM 650 N N . LEU A 1 83 ? 4.465 -0.332 3.228 1.00 90.44 83 LEU A N 1
ATOM 651 C CA . LEU A 1 83 ? 5.006 -1.253 4.230 1.00 90.44 83 LEU A CA 1
ATOM 652 C C . LEU A 1 83 ? 4.989 -0.621 5.629 1.00 90.44 83 LEU A C 1
ATOM 654 O O . LEU A 1 83 ? 4.602 -1.283 6.588 1.00 90.44 83 LEU A O 1
ATOM 658 N N . GLY A 1 84 ? 5.360 0.659 5.740 1.00 89.19 84 GLY A N 1
ATOM 659 C CA . GLY A 1 84 ? 5.285 1.414 6.993 1.00 89.19 84 GLY A CA 1
ATOM 660 C C . GLY A 1 84 ? 3.857 1.526 7.532 1.00 89.19 84 GLY A C 1
ATOM 661 O O . GLY A 1 84 ? 3.640 1.325 8.724 1.00 89.19 84 GLY A O 1
ATOM 662 N N . ILE A 1 85 ? 2.879 1.758 6.652 1.00 87.81 85 ILE A N 1
ATOM 663 C CA . ILE A 1 85 ? 1.455 1.799 7.012 1.00 87.81 85 ILE A CA 1
ATOM 664 C C . ILE A 1 85 ? 0.980 0.422 7.505 1.00 87.81 85 ILE A C 1
ATOM 666 O O . ILE A 1 85 ? 0.327 0.331 8.544 1.00 87.81 85 ILE A O 1
ATOM 670 N N . CYS A 1 86 ? 1.337 -0.653 6.794 1.00 85.69 86 CYS A N 1
ATOM 671 C CA .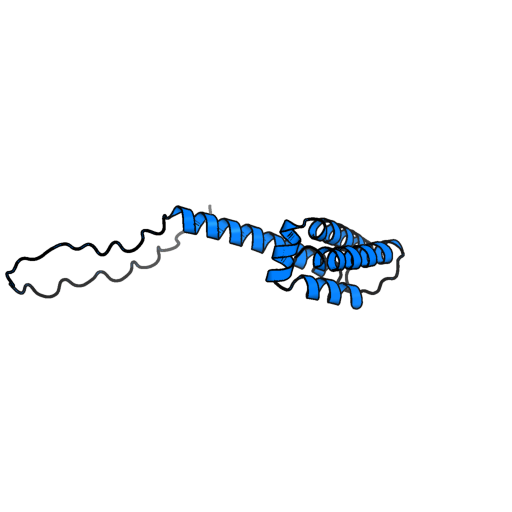 CYS A 1 86 ? 0.906 -2.019 7.113 1.00 85.69 86 CYS A CA 1
ATOM 672 C C . CYS A 1 86 ? 1.607 -2.618 8.344 1.00 85.69 86 CYS A C 1
ATOM 674 O O . CYS A 1 86 ? 1.140 -3.616 8.881 1.00 85.69 86 CYS A O 1
ATOM 676 N N . ALA A 1 87 ? 2.720 -2.036 8.800 1.00 81.94 87 ALA A N 1
ATOM 677 C CA . ALA A 1 87 ? 3.448 -2.516 9.973 1.00 81.94 87 ALA A CA 1
ATOM 678 C C . ALA A 1 87 ? 2.737 -2.215 11.310 1.00 81.94 87 ALA A C 1
ATOM 680 O O . ALA A 1 87 ? 3.090 -2.805 12.330 1.00 81.94 87 ALA A O 1
ATOM 681 N N . SER A 1 88 ? 1.752 -1.309 11.329 1.00 80.31 88 SER A N 1
ATOM 682 C CA . SER A 1 88 ? 0.977 -0.985 12.532 1.00 80.31 88 SER A CA 1
ATOM 683 C C . SER A 1 88 ? -0.270 -1.867 12.649 1.00 80.31 88 SER A C 1
ATOM 685 O O . SER A 1 88 ? -1.135 -1.848 11.774 1.00 80.31 88 SER A O 1
ATOM 687 N N . ALA A 1 89 ? -0.394 -2.599 13.762 1.00 70.19 89 ALA A N 1
ATOM 688 C CA . ALA A 1 89 ? -1.546 -3.465 14.038 1.00 70.19 89 ALA A CA 1
ATOM 689 C C . ALA A 1 89 ? -2.877 -2.691 14.091 1.00 70.19 89 ALA A C 1
ATOM 691 O O . ALA A 1 89 ? -3.902 -3.190 13.627 1.00 70.19 89 ALA A O 1
ATOM 692 N N . GLU A 1 90 ? -2.856 -1.456 14.605 1.00 72.75 90 GLU A N 1
ATOM 693 C CA . GLU A 1 90 ? -4.045 -0.600 14.680 1.00 72.75 90 GLU A CA 1
ATOM 694 C C . GLU A 1 90 ? -4.515 -0.199 13.281 1.00 72.75 90 GLU A C 1
ATOM 696 O O . GLU A 1 90 ? -5.674 -0.400 12.911 1.00 72.75 90 GLU A O 1
ATOM 701 N N . ARG A 1 91 ? -3.575 0.245 12.436 1.00 76.12 91 ARG A N 1
ATOM 702 C CA . ARG A 1 91 ? -3.886 0.590 11.046 1.00 76.12 91 ARG A CA 1
ATOM 703 C C . ARG A 1 91 ? -4.383 -0.621 10.270 1.00 76.12 91 ARG A C 1
ATOM 705 O O . ARG A 1 91 ? -5.294 -0.491 9.459 1.00 76.12 91 ARG A O 1
ATOM 712 N N . HIS A 1 92 ? -3.874 -1.817 10.544 1.00 77.50 92 HIS A N 1
ATOM 713 C CA . HIS A 1 92 ? -4.295 -3.002 9.807 1.00 77.50 92 HIS A CA 1
ATOM 714 C C . HIS A 1 92 ? -5.763 -3.400 10.058 1.00 77.50 92 HIS A C 1
ATOM 716 O O . HIS A 1 92 ? -6.427 -3.892 9.142 1.00 77.50 92 HIS A O 1
ATOM 722 N N . ARG A 1 93 ? -6.318 -3.120 11.246 1.00 79.19 93 ARG A N 1
ATOM 723 C CA . ARG A 1 93 ? -7.759 -3.299 11.519 1.00 79.19 93 ARG A CA 1
ATOM 724 C C . ARG A 1 93 ? -8.616 -2.379 10.655 1.00 79.19 93 ARG A C 1
ATOM 726 O O . ARG A 1 93 ? -9.581 -2.846 10.050 1.00 79.19 93 ARG A O 1
ATOM 733 N N . VAL A 1 94 ? -8.218 -1.113 10.538 1.00 81.50 94 VAL A N 1
ATOM 734 C CA . VAL A 1 94 ? -8.872 -0.125 9.668 1.00 81.50 94 VAL A CA 1
ATOM 735 C C . VAL A 1 94 ? -8.780 -0.537 8.196 1.00 81.50 94 VAL A C 1
ATOM 737 O O . VAL A 1 94 ? -9.777 -0.527 7.477 1.00 81.50 94 VAL A O 1
ATOM 740 N N . LEU A 1 95 ? -7.610 -0.993 7.741 1.00 84.19 95 LEU A N 1
ATOM 741 C CA . LEU A 1 95 ? -7.442 -1.468 6.363 1.00 84.19 95 LEU A CA 1
ATOM 742 C C . LEU A 1 95 ? -8.352 -2.658 6.040 1.00 84.19 95 LEU A C 1
ATOM 744 O O . LEU A 1 95 ? -8.824 -2.787 4.908 1.00 84.19 95 LEU A O 1
ATOM 748 N N . ARG A 1 96 ? -8.602 -3.534 7.020 1.00 83.38 96 ARG A N 1
ATOM 749 C CA . ARG A 1 96 ? -9.509 -4.676 6.867 1.00 83.38 96 ARG A CA 1
ATOM 750 C C . ARG A 1 96 ? -10.973 -4.254 6.833 1.00 83.38 96 ARG A C 1
ATOM 752 O O . ARG A 1 96 ? -11.684 -4.712 5.940 1.00 83.38 96 ARG A O 1
ATOM 759 N N . SER A 1 97 ? -11.418 -3.383 7.741 1.00 82.31 97 SER A N 1
ATOM 760 C CA . SER A 1 97 ? -12.812 -2.912 7.755 1.00 82.31 97 SER A CA 1
ATOM 761 C C . SER A 1 97 ? -13.182 -2.164 6.469 1.00 82.31 97 SER A C 1
ATOM 763 O O . SER A 1 97 ? -14.307 -2.287 5.994 1.00 82.31 97 SER A O 1
ATOM 765 N N . GLN A 1 98 ? -12.210 -1.478 5.862 1.00 85.06 98 GLN A N 1
ATOM 766 C CA . GLN A 1 98 ? -12.374 -0.724 4.616 1.00 85.06 98 GLN A CA 1
ATOM 767 C C . GLN A 1 98 ? -12.069 -1.537 3.342 1.00 85.06 98 GLN A C 1
ATOM 769 O O . GLN A 1 98 ? -12.138 -1.011 2.232 1.00 85.06 98 GLN A O 1
ATOM 774 N N . GLY A 1 99 ? -11.705 -2.821 3.458 1.00 85.69 99 GLY A N 1
ATOM 775 C CA . GLY A 1 99 ? -11.397 -3.678 2.303 1.00 85.69 99 GLY A CA 1
ATOM 776 C C . GLY A 1 99 ? -10.137 -3.276 1.519 1.00 85.69 99 GLY A C 1
ATOM 777 O O . GLY A 1 99 ? -9.938 -3.723 0.387 1.00 85.69 99 GLY A O 1
ATOM 778 N N . LEU A 1 100 ? -9.265 -2.455 2.105 1.00 88.69 100 LEU A N 1
ATOM 779 C CA . LEU A 1 100 ? -8.048 -1.942 1.472 1.00 88.69 100 LEU A CA 1
ATOM 780 C C . LEU A 1 100 ? -6.970 -3.018 1.325 1.00 88.69 100 LEU A C 1
ATOM 782 O O . LEU A 1 100 ? -6.195 -2.984 0.373 1.00 88.69 100 LEU A O 1
ATOM 786 N N . VAL A 1 101 ? -6.964 -4.028 2.200 1.00 89.19 101 VAL A N 1
ATOM 787 C CA . VAL A 1 101 ? -6.025 -5.161 2.113 1.00 89.19 101 VAL A CA 1
ATOM 788 C C . VAL A 1 101 ? -6.128 -5.871 0.760 1.00 89.19 101 VAL A C 1
ATOM 790 O O . VAL A 1 101 ? -5.112 -6.127 0.115 1.00 89.19 101 VAL A O 1
ATOM 793 N N . GLN A 1 102 ? -7.346 -6.133 0.276 1.00 88.88 102 GLN A N 1
ATOM 794 C CA . GLN A 1 102 ? -7.536 -6.782 -1.023 1.00 88.88 102 GLN A CA 1
ATOM 795 C C . GLN A 1 102 ? -7.068 -5.888 -2.179 1.00 88.88 102 GLN A C 1
ATOM 797 O O . GLN A 1 102 ? -6.511 -6.390 -3.154 1.00 88.88 102 GLN A O 1
ATOM 802 N N . GLN A 1 103 ? -7.260 -4.569 -2.071 1.00 91.12 103 GLN A N 1
ATOM 803 C CA . GLN A 1 103 ? -6.785 -3.612 -3.073 1.00 91.12 103 GLN A CA 1
ATOM 804 C C . GLN A 1 103 ? -5.256 -3.590 -3.139 1.00 91.12 103 GLN A C 1
ATOM 806 O O . GLN A 1 103 ? -4.695 -3.627 -4.232 1.00 91.12 103 GLN A O 1
ATOM 811 N N . ILE A 1 104 ? -4.590 -3.622 -1.981 1.00 91.19 104 ILE A N 1
ATOM 812 C CA . ILE A 1 104 ? -3.131 -3.718 -1.882 1.00 91.19 104 ILE A CA 1
ATOM 813 C C . ILE A 1 104 ? -2.624 -5.005 -2.533 1.00 91.19 104 ILE A C 1
ATOM 815 O O . ILE A 1 104 ? -1.728 -4.951 -3.376 1.00 91.19 104 ILE A O 1
ATOM 819 N N . ILE A 1 105 ? -3.218 -6.153 -2.197 1.00 91.25 105 ILE A N 1
ATOM 820 C CA . ILE A 1 105 ? -2.835 -7.443 -2.785 1.00 91.25 105 ILE A CA 1
ATOM 821 C C . ILE A 1 105 ? -3.008 -7.401 -4.305 1.00 91.25 105 ILE A C 1
ATOM 823 O O . ILE A 1 105 ? -2.077 -7.732 -5.037 1.00 91.25 105 ILE A O 1
ATOM 827 N N . ASN A 1 106 ? -4.162 -6.941 -4.791 1.00 91.75 106 ASN A N 1
ATOM 828 C CA . ASN A 1 106 ? -4.428 -6.841 -6.224 1.00 91.75 106 ASN A CA 1
ATOM 829 C C . ASN A 1 106 ? -3.415 -5.930 -6.929 1.00 91.75 106 ASN A C 1
ATOM 831 O O . ASN A 1 106 ? -2.902 -6.305 -7.979 1.00 91.75 106 ASN A O 1
ATOM 835 N N . ALA A 1 107 ? -3.095 -4.771 -6.346 1.00 91.19 107 ALA A N 1
ATOM 836 C CA . ALA A 1 107 ? -2.126 -3.830 -6.900 1.00 91.19 107 ALA A CA 1
ATOM 837 C C . ALA A 1 107 ? -0.716 -4.431 -6.988 1.00 91.19 107 ALA A C 1
ATOM 839 O O . ALA A 1 107 ? -0.035 -4.230 -7.989 1.00 91.19 107 ALA A O 1
ATOM 840 N N . ILE A 1 108 ? -0.294 -5.199 -5.979 1.00 90.88 108 ILE A N 1
ATOM 841 C CA . ILE A 1 108 ? 1.002 -5.890 -5.980 1.00 90.88 108 ILE A CA 1
ATOM 842 C C . ILE A 1 108 ? 1.036 -6.996 -7.042 1.00 90.88 108 ILE A C 1
ATOM 844 O O . ILE A 1 108 ? 2.034 -7.131 -7.744 1.00 90.88 108 ILE A O 1
ATOM 848 N N . LEU A 1 109 ? -0.038 -7.777 -7.186 1.00 89.69 109 LEU A N 1
ATOM 849 C CA . LEU A 1 109 ? -0.089 -8.896 -8.135 1.00 89.69 109 LEU A CA 1
ATOM 850 C C . LEU A 1 109 ? -0.043 -8.450 -9.601 1.00 89.69 109 LEU A C 1
ATOM 852 O O . LEU A 1 109 ? 0.459 -9.190 -10.443 1.00 89.69 109 LEU A O 1
ATOM 856 N N . VAL A 1 110 ? -0.564 -7.260 -9.911 1.00 90.12 110 VAL A N 1
ATOM 857 C CA . VAL A 1 110 ? -0.502 -6.675 -11.263 1.00 90.12 110 VAL A CA 1
ATOM 858 C C . VAL A 1 110 ? 0.715 -5.771 -11.469 1.00 90.12 110 VAL A C 1
ATOM 860 O O . VAL A 1 110 ? 0.901 -5.241 -12.566 1.00 90.12 1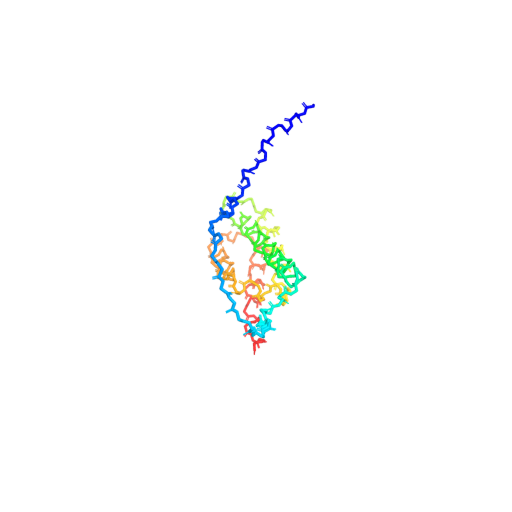10 VAL A O 1
ATOM 863 N N . LEU A 1 111 ? 1.525 -5.556 -10.428 1.00 86.88 111 LEU A N 1
ATOM 864 C CA . LEU A 1 111 ? 2.701 -4.703 -10.506 1.00 86.88 111 LEU A CA 1
ATOM 865 C C . LEU A 1 111 ? 3.773 -5.374 -11.366 1.00 86.88 111 LEU A C 1
ATOM 867 O O . LEU A 1 111 ? 4.187 -6.501 -11.110 1.00 86.88 111 LEU A O 1
ATOM 871 N N . ASP A 1 112 ? 4.272 -4.636 -12.351 1.00 85.12 112 ASP A N 1
ATOM 872 C CA . ASP A 1 112 ? 5.431 -5.050 -13.134 1.00 85.12 112 ASP A CA 1
ATOM 873 C C . ASP A 1 112 ? 6.715 -4.813 -12.323 1.00 85.12 112 ASP A C 1
ATOM 875 O O . ASP A 1 112 ? 7.178 -3.671 -12.160 1.00 85.12 112 ASP A O 1
ATOM 879 N N . ILE A 1 113 ? 7.229 -5.890 -11.723 1.00 83.88 113 ILE A N 1
ATOM 880 C CA . ILE A 1 113 ? 8.379 -5.869 -10.818 1.00 83.88 113 ILE A CA 1
ATOM 881 C C . ILE A 1 113 ? 9.655 -6.169 -11.609 1.00 83.88 113 ILE A C 1
ATOM 883 O O . ILE A 1 113 ? 10.115 -7.303 -11.702 1.00 83.88 113 ILE A O 1
ATOM 887 N N . ASP A 1 114 ? 10.263 -5.106 -12.123 1.00 82.94 114 ASP A N 1
ATOM 888 C CA . ASP A 1 114 ? 11.524 -5.181 -12.868 1.00 82.94 114 ASP A CA 1
ATOM 889 C C . ASP A 1 114 ? 12.778 -5.164 -11.984 1.00 82.94 114 ASP A C 1
ATOM 891 O O . ASP A 1 114 ? 13.893 -5.351 -12.477 1.00 82.94 114 ASP A O 1
ATOM 895 N N . ASP A 1 115 ? 12.640 -4.807 -10.702 1.00 84.06 115 ASP A N 1
ATOM 896 C CA . ASP A 1 115 ? 13.780 -4.533 -9.835 1.00 84.06 115 ASP A CA 1
ATOM 897 C C . ASP A 1 115 ? 13.752 -5.320 -8.513 1.00 84.06 115 ASP A C 1
ATOM 899 O O . ASP A 1 115 ? 12.717 -5.366 -7.843 1.00 84.06 115 ASP A O 1
ATOM 903 N N . PRO A 1 116 ? 14.896 -5.902 -8.088 1.00 88.25 116 PRO A N 1
ATOM 904 C CA . PRO A 1 116 ? 14.958 -6.722 -6.878 1.00 88.25 116 PRO A CA 1
ATOM 905 C C . PRO A 1 116 ? 14.466 -6.028 -5.592 1.00 88.25 116 PRO A C 1
ATOM 907 O O . PRO A 1 116 ? 13.777 -6.679 -4.809 1.00 88.25 116 PRO A O 1
ATOM 910 N N . PRO A 1 117 ? 14.750 -4.730 -5.344 1.00 86.81 117 PRO A N 1
ATOM 911 C CA . PRO A 1 117 ? 14.228 -4.038 -4.164 1.00 86.81 117 PRO A CA 1
ATOM 912 C C . PRO A 1 117 ? 12.697 -3.979 -4.115 1.00 86.81 117 PRO A C 1
ATOM 914 O O . PRO A 1 117 ? 12.120 -4.228 -3.058 1.00 86.81 117 PRO A O 1
ATOM 917 N N . CYS A 1 118 ? 12.032 -3.697 -5.243 1.00 87.19 11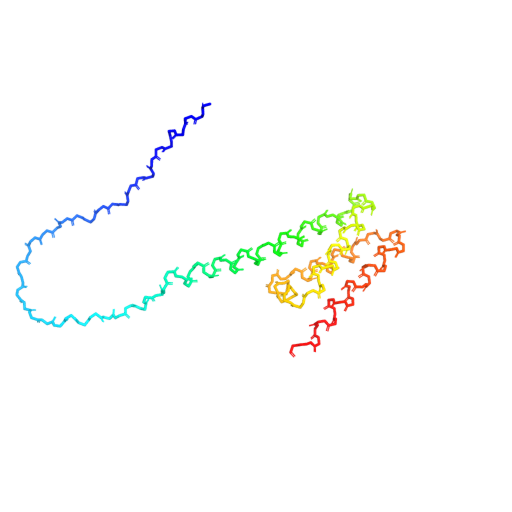8 CYS A N 1
ATOM 918 C CA . CYS A 1 118 ? 10.571 -3.746 -5.324 1.00 87.19 118 CYS A CA 1
ATOM 919 C C . CYS A 1 118 ? 10.033 -5.157 -5.072 1.00 87.19 118 CYS A C 1
ATOM 921 O O . CYS A 1 118 ? 9.037 -5.294 -4.367 1.00 87.19 118 CYS A O 1
ATOM 923 N N . ALA A 1 119 ? 10.704 -6.199 -5.578 1.00 90.19 119 ALA A N 1
ATOM 924 C CA . ALA A 1 119 ? 10.308 -7.589 -5.337 1.00 90.19 119 ALA A CA 1
ATOM 925 C C . ALA A 1 119 ? 10.347 -7.948 -3.846 1.00 90.19 119 ALA A C 1
ATOM 927 O O . ALA A 1 119 ? 9.402 -8.532 -3.317 1.00 90.19 119 ALA A O 1
ATOM 928 N N . ILE A 1 120 ? 11.421 -7.555 -3.154 1.00 92.44 120 ILE A N 1
ATOM 929 C CA . ILE A 1 120 ? 11.570 -7.787 -1.713 1.00 92.44 120 ILE A CA 1
ATOM 930 C C . ILE A 1 120 ? 10.506 -7.009 -0.933 1.00 92.44 120 ILE A C 1
ATOM 932 O O . ILE A 1 120 ? 9.879 -7.574 -0.042 1.00 92.44 120 ILE A O 1
ATOM 936 N N . ALA A 1 121 ? 10.264 -5.740 -1.279 1.00 91.19 121 ALA A N 1
ATOM 937 C CA . ALA A 1 121 ? 9.250 -4.925 -0.612 1.00 91.19 121 ALA A CA 1
ATOM 938 C C . ALA A 1 121 ? 7.829 -5.481 -0.817 1.00 91.19 121 ALA A C 1
ATOM 940 O O . ALA A 1 121 ? 7.067 -5.581 0.140 1.00 91.19 121 ALA A O 1
ATOM 941 N N . ALA A 1 122 ? 7.494 -5.905 -2.039 1.00 91.56 122 ALA A N 1
ATOM 942 C CA . ALA A 1 122 ? 6.227 -6.559 -2.356 1.00 91.56 122 ALA A CA 1
ATOM 943 C C . ALA A 1 122 ? 6.048 -7.877 -1.584 1.00 91.56 122 ALA A C 1
ATOM 945 O O . ALA A 1 122 ? 4.994 -8.115 -0.997 1.00 91.56 122 ALA A O 1
ATOM 946 N N . GLY A 1 123 ? 7.090 -8.712 -1.523 1.00 92.44 123 GLY A N 1
ATOM 947 C CA . GLY A 1 123 ? 7.074 -9.944 -0.733 1.00 92.44 123 GLY A CA 1
ATOM 948 C C . GLY A 1 123 ? 6.907 -9.684 0.767 1.00 92.44 123 GLY A C 1
ATOM 949 O O . GLY A 1 123 ? 6.112 -10.354 1.423 1.00 92.44 123 GLY A O 1
ATOM 950 N N . ALA A 1 124 ? 7.602 -8.678 1.306 1.00 92.31 124 ALA A N 1
ATOM 951 C CA . ALA A 1 124 ? 7.473 -8.272 2.703 1.00 92.31 124 ALA A CA 1
ATOM 952 C C . ALA A 1 124 ? 6.061 -7.760 3.025 1.00 92.31 124 ALA A C 1
ATOM 954 O O . ALA A 1 124 ? 5.504 -8.133 4.053 1.00 92.31 124 ALA A O 1
ATOM 955 N N . LEU A 1 125 ? 5.458 -6.972 2.130 1.00 90.75 125 LEU A N 1
ATOM 956 C CA . LEU A 1 125 ? 4.067 -6.533 2.248 1.00 90.75 125 LEU A CA 1
ATOM 957 C C . LEU A 1 125 ? 3.116 -7.726 2.341 1.00 90.75 125 LEU A C 1
ATOM 959 O O . LEU A 1 125 ? 2.348 -7.817 3.292 1.00 90.75 125 LEU A O 1
ATOM 963 N N . LEU A 1 126 ? 3.206 -8.677 1.408 1.00 90.50 126 LEU A N 1
ATOM 964 C CA . LEU A 1 126 ? 2.364 -9.877 1.434 1.00 90.50 126 LEU A CA 1
ATOM 965 C C . LEU A 1 126 ? 2.565 -10.692 2.717 1.00 90.50 126 LEU A C 1
ATOM 967 O O . LEU A 1 126 ? 1.592 -11.176 3.290 1.00 90.50 126 LEU A O 1
ATOM 971 N N . PHE A 1 127 ? 3.805 -10.810 3.196 1.00 90.25 127 PHE A N 1
ATOM 972 C CA . PHE A 1 127 ? 4.107 -11.487 4.454 1.00 90.25 127 PHE A CA 1
ATOM 973 C C . PHE A 1 127 ? 3.470 -10.789 5.663 1.00 90.25 127 PHE A C 1
ATOM 975 O O . PHE A 1 127 ? 2.861 -11.460 6.494 1.00 90.25 127 PHE A O 1
ATOM 982 N N . VAL A 1 128 ? 3.582 -9.461 5.761 1.00 87.56 128 VAL A N 1
ATOM 983 C CA . VAL A 1 128 ? 2.989 -8.675 6.856 1.00 87.56 128 VAL A CA 1
ATOM 984 C C . VAL A 1 128 ? 1.465 -8.799 6.838 1.00 87.56 128 VAL A C 1
ATOM 986 O O . VAL A 1 128 ? 0.871 -9.146 7.858 1.00 87.56 128 VAL A O 1
ATOM 989 N N . LEU A 1 129 ? 0.847 -8.615 5.666 1.00 85.62 129 LEU A N 1
ATOM 990 C CA . LEU A 1 129 ? -0.602 -8.737 5.493 1.00 85.62 129 LEU A CA 1
ATOM 991 C C . LEU A 1 129 ? -1.103 -10.146 5.856 1.00 85.62 129 LEU A C 1
ATOM 993 O O . LEU A 1 129 ? -2.149 -10.283 6.486 1.00 85.62 129 LEU A O 1
ATOM 997 N N . ALA A 1 130 ? -0.353 -11.194 5.496 1.00 85.06 130 ALA A N 1
ATOM 998 C CA . ALA A 1 130 ? -0.696 -12.578 5.821 1.00 85.06 130 ALA A CA 1
ATOM 999 C C . ALA A 1 130 ? -0.471 -12.926 7.302 1.00 85.06 130 ALA A C 1
ATOM 1001 O O . ALA A 1 130 ? -1.233 -13.703 7.875 1.00 85.06 130 ALA A O 1
ATOM 1002 N N . SER A 1 131 ? 0.560 -12.362 7.936 1.00 81.81 131 SER A N 1
ATOM 1003 C CA . SER A 1 131 ? 0.905 -12.664 9.333 1.00 81.81 131 SER A CA 1
ATOM 1004 C C . SER A 1 131 ? -0.149 -12.150 10.308 1.00 81.81 131 SER A C 1
ATOM 1006 O O . SER A 1 131 ? -0.461 -12.820 11.291 1.00 81.81 131 SER A O 1
ATOM 1008 N N . ASP A 1 132 ? -0.763 -11.007 10.012 1.00 68.62 132 ASP A N 1
ATOM 1009 C CA . ASP A 1 132 ? -1.786 -10.429 10.884 1.00 68.62 132 ASP A CA 1
ATOM 1010 C C . ASP A 1 132 ? -3.172 -11.097 10.756 1.00 68.62 132 ASP A C 1
ATOM 1012 O O . ASP A 1 132 ? -4.111 -10.756 11.471 1.00 68.62 132 ASP A O 1
ATOM 1016 N N . VAL A 1 133 ? -3.317 -12.100 9.881 1.00 58.69 133 VAL A N 1
ATOM 1017 C CA . VAL A 1 133 ? -4.486 -13.001 9.887 1.00 58.69 133 VAL A CA 1
ATOM 1018 C C . VAL A 1 133 ? -4.471 -13.921 11.119 1.00 58.69 133 VAL A C 1
ATOM 1020 O O . VAL A 1 133 ? -5.519 -14.410 11.532 1.00 58.69 133 VAL A O 1
ATOM 1023 N N . SER A 1 134 ? -3.305 -14.140 11.740 1.00 51.53 134 SER A N 1
ATOM 1024 C CA . SER A 1 134 ? -3.133 -15.119 12.828 1.00 51.53 134 SER A CA 1
ATOM 1025 C C . SER A 1 134 ? -3.386 -14.567 14.239 1.00 51.53 134 SER A C 1
ATOM 1027 O O . SER A 1 134 ? -3.280 -15.317 15.204 1.00 51.53 134 SER A O 1
ATOM 1029 N N . THR A 1 135 ? -3.693 -13.276 14.384 1.00 46.28 135 THR A N 1
ATOM 1030 C CA . THR A 1 135 ? -3.826 -12.579 15.681 1.00 46.28 135 THR A CA 1
ATOM 1031 C C . THR A 1 135 ? -5.277 -12.272 16.079 1.00 46.28 135 THR A C 1
ATOM 1033 O O . THR A 1 135 ? -5.496 -11.492 17.007 1.00 46.28 135 THR A O 1
ATOM 1036 N N . SER A 1 136 ? -6.266 -12.861 15.392 1.00 39.72 136 SER A N 1
ATOM 1037 C CA . SER A 1 136 ? -7.690 -12.680 15.716 1.00 39.72 136 SER A CA 1
ATOM 1038 C C . SER A 1 136 ? -8.176 -13.531 16.884 1.00 39.72 136 SER A C 1
ATOM 1040 O O . SER A 1 136 ? -7.672 -14.660 17.069 1.00 39.72 136 SER A O 1
#

Foldseek 3Di:
DDDPPPPDDDDDDDDDPDDDDDDDDDDDPPPPCPPPPDPVNVVVVVVVVVVLVVLVVLLVVLLVCQDPPHDPVSVLVSLVSLLVQLQDLVSLVSCVVVVVLVVLLVSLVPGDDPDPSSVVSSVSSVVSNVVSVPVD

Organism: Zea mays (NCBI:txid4577)